Protein AF-A0A6F9ZUI3-F1 (afdb_monomer_lite)

Sequence (89 aa):
EKPDFETIMSTLRMKFTDWEERWNKIKDNEIFEVETKHKPIYISFRGISLEEAKEIIKISTIRGVIPEPLRVAHMIASGVVRGESYGKA

pLDDT: mean 90.23, std 8.72, range [56.69, 97.19]

Secondary structure (DSSP, 8-state):
----HHHHHHHHHHH-TTHHHHHHHHTT---EEE--SSS-EEE--SSS-HHHHHHHHHHT-SSSSS-HHHHHHHHHHHHHHHSS--S--

Structure (mmCIF, N/CA/C/O backbone):
data_AF-A0A6F9ZUI3-F1
#
_entry.id   AF-A0A6F9ZUI3-F1
#
loop_
_atom_site.group_PDB
_atom_site.id
_atom_site.type_symbol
_atom_site.label_atom_id
_atom_site.label_alt_id
_atom_site.label_comp_id
_atom_site.label_asym_id
_atom_site.label_entity_id
_atom_site.label_seq_id
_atom_site.pdbx_PDB_ins_code
_atom_site.Cartn_x
_atom_site.Cartn_y
_atom_site.Cartn_z
_atom_site.occupancy
_atom_site.B_iso_or_equiv
_atom_site.auth_seq_id
_atom_site.auth_comp_id
_atom_site.auth_asym_id
_atom_site.auth_atom_id
_atom_site.pdbx_PDB_model_num
ATOM 1 N N . GLU A 1 1 ? 5.514 1.183 8.360 1.00 83.88 1 GLU A N 1
ATOM 2 C CA . GLU A 1 1 ? 6.261 2.442 8.577 1.00 83.88 1 GLU A CA 1
ATOM 3 C C . GLU A 1 1 ? 5.589 3.547 7.789 1.00 83.88 1 GLU A C 1
ATOM 5 O O . GLU A 1 1 ? 4.899 3.227 6.821 1.00 83.88 1 GLU A O 1
ATOM 10 N N . LYS A 1 2 ? 5.738 4.805 8.215 1.00 87.62 2 LYS A N 1
ATOM 11 C CA . LYS A 1 2 ? 5.149 5.936 7.497 1.00 87.62 2 LYS A CA 1
ATOM 12 C C . LYS A 1 2 ? 5.916 6.160 6.188 1.00 87.62 2 LYS A C 1
ATOM 14 O O . LYS A 1 2 ? 7.144 6.209 6.242 1.00 87.62 2 LYS A O 1
ATOM 19 N N . PRO A 1 3 ? 5.237 6.287 5.037 1.00 89.75 3 PRO A N 1
ATOM 20 C CA . PRO A 1 3 ? 5.910 6.575 3.776 1.00 89.75 3 PRO A CA 1
ATOM 21 C C . PRO A 1 3 ? 6.659 7.911 3.815 1.00 89.75 3 PRO A C 1
ATOM 23 O O . PRO A 1 3 ? 6.097 8.929 4.219 1.00 89.75 3 PRO A O 1
ATOM 26 N N . ASP A 1 4 ? 7.915 7.895 3.369 1.00 93.00 4 ASP A N 1
ATOM 27 C CA . ASP A 1 4 ? 8.733 9.090 3.167 1.00 93.00 4 ASP A CA 1
ATOM 28 C C . ASP A 1 4 ? 8.634 9.536 1.704 1.00 93.00 4 ASP A C 1
ATOM 30 O O . ASP A 1 4 ? 9.261 8.974 0.800 1.00 93.00 4 ASP A O 1
ATOM 34 N N . PHE A 1 5 ? 7.817 10.560 1.479 1.00 91.25 5 PHE A N 1
ATOM 35 C CA . PHE A 1 5 ? 7.566 11.115 0.156 1.00 91.25 5 PHE A CA 1
ATOM 36 C C . PHE A 1 5 ? 8.793 11.787 -0.474 1.00 91.25 5 PHE A C 1
ATOM 38 O O . PHE A 1 5 ? 8.914 11.765 -1.700 1.00 91.25 5 PHE A O 1
ATOM 45 N N . GLU A 1 6 ? 9.722 12.333 0.315 1.00 92.62 6 GLU A N 1
ATOM 46 C CA . GLU A 1 6 ? 10.943 12.956 -0.209 1.00 92.62 6 GLU A CA 1
ATOM 47 C C . GLU A 1 6 ? 11.898 11.890 -0.754 1.00 92.62 6 GLU A C 1
ATOM 49 O O . GLU A 1 6 ? 12.406 11.993 -1.880 1.00 92.62 6 GLU A O 1
ATOM 54 N N . THR A 1 7 ? 12.072 10.806 0.006 1.00 94.31 7 THR A N 1
ATOM 55 C CA . THR A 1 7 ? 12.874 9.653 -0.417 1.00 94.31 7 THR A CA 1
ATOM 56 C C . THR A 1 7 ? 12.258 8.957 -1.635 1.00 94.31 7 THR A C 1
ATOM 58 O O . THR A 1 7 ? 12.974 8.585 -2.572 1.00 94.31 7 THR A O 1
ATOM 61 N N . ILE A 1 8 ? 10.927 8.821 -1.687 1.00 93.56 8 ILE A N 1
ATOM 62 C CA . ILE A 1 8 ? 10.233 8.258 -2.857 1.00 93.56 8 ILE A CA 1
ATOM 63 C C . ILE A 1 8 ? 10.462 9.140 -4.091 1.00 93.56 8 ILE A C 1
ATOM 65 O O . ILE A 1 8 ? 10.879 8.633 -5.133 1.00 93.56 8 ILE A O 1
ATOM 69 N N . MET A 1 9 ? 10.237 10.451 -3.980 1.00 95.06 9 MET A N 1
ATOM 70 C CA . MET A 1 9 ? 10.383 11.391 -5.094 1.00 95.06 9 MET A CA 1
ATOM 71 C C . MET A 1 9 ? 11.814 11.419 -5.649 1.00 95.06 9 MET A C 1
ATOM 73 O O . MET A 1 9 ? 12.016 11.331 -6.863 1.00 95.06 9 MET A O 1
ATOM 77 N N . SER A 1 10 ? 12.816 11.513 -4.771 1.00 96.25 10 SER A N 1
ATOM 78 C CA . SER A 1 10 ? 14.229 11.515 -5.177 1.00 96.25 10 SER A CA 1
ATOM 79 C C . SER A 1 10 ? 14.627 10.207 -5.867 1.00 96.25 10 SER A C 1
ATOM 81 O O . SER A 1 10 ? 15.273 10.234 -6.918 1.00 96.25 10 SER A O 1
ATOM 83 N N . THR A 1 11 ? 14.166 9.063 -5.352 1.00 96.38 11 THR A N 1
ATOM 84 C CA . THR A 1 11 ? 14.412 7.753 -5.968 1.00 96.38 11 THR A CA 1
ATOM 85 C C . THR A 1 11 ? 13.753 7.637 -7.339 1.00 96.38 11 THR A C 1
ATOM 87 O O . THR A 1 11 ? 14.372 7.111 -8.266 1.00 96.38 11 THR A O 1
ATOM 90 N N . LEU A 1 12 ? 12.520 8.133 -7.490 1.00 96.31 12 LEU A N 1
ATOM 91 C CA . LEU A 1 12 ? 11.812 8.104 -8.766 1.00 96.31 12 LEU A CA 1
ATOM 92 C C . LEU A 1 12 ? 12.582 8.876 -9.839 1.00 96.31 12 LEU A C 1
ATOM 94 O O . LEU A 1 12 ? 12.874 8.309 -10.890 1.00 96.31 12 LEU A O 1
ATOM 98 N N . ARG A 1 13 ? 12.984 10.118 -9.535 1.00 96.12 13 ARG A N 1
ATOM 99 C CA . ARG A 1 13 ? 13.782 10.967 -10.438 1.00 96.12 13 ARG A CA 1
ATOM 100 C C . ARG A 1 13 ? 15.093 10.316 -10.869 1.00 96.12 13 ARG A C 1
ATOM 102 O O . ARG A 1 13 ? 15.510 10.485 -12.007 1.00 96.12 13 ARG A O 1
ATOM 109 N N . MET A 1 14 ? 15.744 9.592 -9.960 1.00 97.00 14 MET A N 1
ATOM 110 C CA . MET A 1 14 ? 17.037 8.966 -10.232 1.00 97.00 14 MET A CA 1
ATOM 111 C C . MET A 1 14 ? 16.918 7.677 -11.056 1.00 97.00 14 MET A C 1
ATOM 113 O O . MET A 1 14 ? 17.816 7.368 -11.835 1.00 97.00 14 MET A O 1
ATOM 117 N N . LYS A 1 15 ? 15.850 6.893 -10.858 1.00 96.81 15 LYS A N 1
ATOM 118 C CA . LYS A 1 15 ? 15.755 5.528 -11.402 1.00 96.81 15 LYS A CA 1
ATOM 119 C C . LYS A 1 15 ? 14.883 5.387 -12.646 1.00 96.81 15 LYS A C 1
ATOM 121 O O . LYS A 1 15 ? 14.982 4.358 -13.310 1.00 96.81 15 LYS A O 1
ATOM 126 N N . PHE A 1 16 ? 14.034 6.365 -12.951 1.00 96.69 16 PHE A N 1
ATOM 127 C CA . PHE A 1 16 ? 13.014 6.227 -13.987 1.00 96.69 16 PHE A CA 1
ATOM 128 C C . PHE A 1 16 ? 12.977 7.445 -14.909 1.00 96.69 16 PHE A C 1
ATOM 130 O O . PHE A 1 16 ? 12.987 8.586 -14.456 1.00 96.69 16 PHE A O 1
ATOM 137 N N . THR A 1 17 ? 12.892 7.206 -16.216 1.00 95.69 17 THR A N 1
ATOM 138 C CA . THR A 1 17 ? 12.712 8.269 -17.216 1.00 95.69 17 THR A CA 1
ATOM 139 C C . THR A 1 17 ? 11.282 8.819 -17.212 1.00 95.69 17 THR A C 1
ATOM 141 O O . THR A 1 17 ? 11.080 9.998 -17.475 1.00 95.69 17 THR A O 1
ATOM 144 N N . ASP A 1 18 ? 10.303 7.993 -16.835 1.00 96.69 18 ASP A N 1
ATOM 145 C CA . ASP A 1 18 ? 8.870 8.295 -16.692 1.00 96.69 18 ASP A CA 1
ATOM 146 C C . ASP A 1 18 ? 8.482 8.709 -15.254 1.00 96.69 18 ASP A C 1
ATOM 148 O O . ASP A 1 18 ? 7.334 8.557 -14.828 1.00 96.69 18 ASP A O 1
ATOM 152 N N . TRP A 1 19 ? 9.440 9.208 -14.464 1.00 96.62 19 TRP A N 1
ATOM 153 C CA . TRP A 1 19 ? 9.257 9.465 -13.030 1.00 96.62 19 TRP A CA 1
ATOM 154 C C . TRP A 1 19 ? 8.103 10.425 -12.710 1.00 96.62 19 TRP A C 1
ATOM 156 O O . TRP A 1 19 ? 7.447 10.261 -11.682 1.00 96.62 19 TRP A O 1
ATOM 166 N N . GLU A 1 20 ? 7.840 11.407 -13.572 1.00 95.88 20 GLU A N 1
ATOM 167 C CA . GLU A 1 20 ? 6.803 12.419 -13.358 1.00 95.88 20 GLU A CA 1
ATOM 168 C C . GLU A 1 20 ? 5.397 11.805 -13.400 1.00 95.88 20 GLU A C 1
ATOM 170 O O . GLU A 1 20 ? 4.573 12.063 -12.520 1.00 95.88 20 GLU A O 1
ATOM 175 N N . GLU A 1 21 ? 5.139 10.910 -14.358 1.00 95.62 21 GLU A N 1
ATOM 176 C CA . GLU A 1 21 ? 3.868 10.186 -14.445 1.00 95.62 21 GLU A CA 1
ATOM 177 C C . GLU A 1 21 ? 3.663 9.289 -13.215 1.00 95.62 21 GLU A C 1
ATOM 179 O O . GLU A 1 21 ? 2.575 9.250 -12.633 1.00 95.62 21 GLU A O 1
ATOM 184 N N . ARG A 1 22 ? 4.723 8.599 -12.774 1.00 94.75 22 ARG A N 1
ATOM 185 C CA . ARG A 1 22 ? 4.692 7.757 -11.568 1.00 94.75 22 ARG A CA 1
ATOM 186 C C . ARG A 1 22 ? 4.408 8.579 -10.319 1.00 94.75 22 ARG A C 1
ATOM 188 O O . ARG A 1 22 ? 3.586 8.173 -9.502 1.00 94.75 22 ARG A O 1
ATOM 195 N N . TRP A 1 23 ? 5.056 9.734 -10.185 1.00 95.62 23 TRP A N 1
ATOM 196 C CA . TRP A 1 23 ? 4.853 10.623 -9.049 1.00 95.62 23 TRP A CA 1
ATOM 197 C C . TRP A 1 23 ? 3.424 11.161 -8.991 1.00 95.62 23 TRP A C 1
ATOM 199 O O . TRP A 1 23 ? 2.808 11.152 -7.925 1.00 95.62 23 TRP A O 1
ATOM 209 N N . ASN A 1 24 ? 2.859 11.548 -10.137 1.00 94.56 24 ASN A N 1
ATOM 210 C CA . ASN A 1 24 ? 1.478 12.018 -10.221 1.00 94.56 24 ASN A CA 1
ATOM 211 C C . ASN A 1 24 ? 0.457 10.966 -9.756 1.00 94.56 24 ASN A C 1
ATOM 213 O O . ASN A 1 24 ? -0.581 11.335 -9.224 1.00 94.56 24 ASN A O 1
ATOM 217 N N . LYS A 1 25 ? 0.756 9.666 -9.875 1.00 91.25 25 LYS A N 1
ATOM 218 C CA . LYS A 1 25 ? -0.104 8.587 -9.346 1.00 91.25 25 LYS A CA 1
ATOM 219 C C . LYS A 1 25 ? 0.007 8.398 -7.828 1.00 91.25 25 LYS A C 1
ATOM 221 O O . LYS A 1 25 ? -0.847 7.745 -7.234 1.00 91.25 25 LYS A O 1
ATOM 226 N N . ILE A 1 26 ? 1.073 8.905 -7.209 1.00 92.00 26 ILE A N 1
ATOM 227 C CA . ILE A 1 26 ? 1.401 8.657 -5.799 1.00 92.00 26 ILE A CA 1
ATO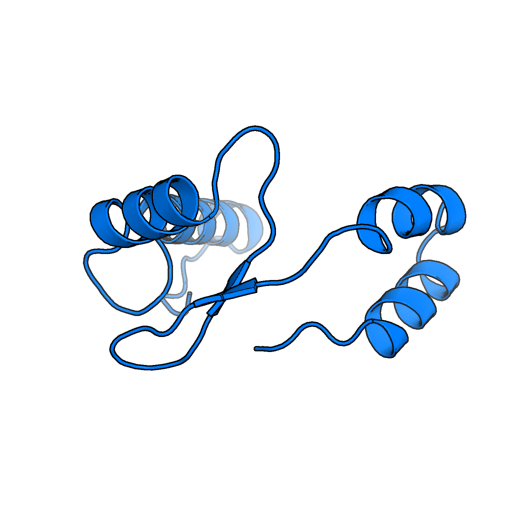M 228 C C . ILE A 1 26 ? 1.04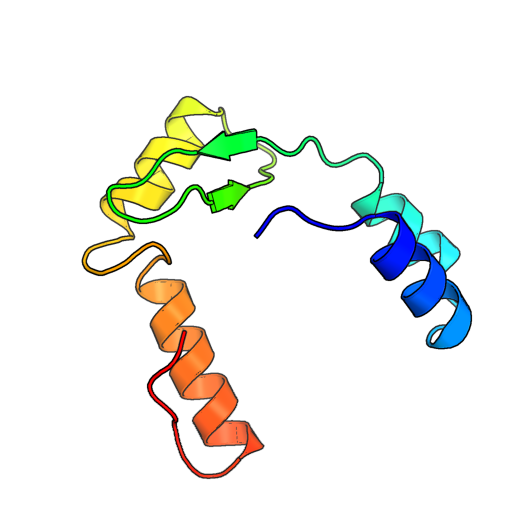0 9.855 -4.922 1.00 92.00 26 ILE A C 1
ATOM 230 O O . ILE A 1 26 ? 0.467 9.662 -3.853 1.00 92.00 26 ILE A O 1
ATOM 234 N N . LYS A 1 27 ? 1.383 11.068 -5.368 1.00 89.56 27 LYS A N 1
ATOM 235 C CA . LYS A 1 27 ? 1.373 12.297 -4.558 1.00 89.56 27 LYS A CA 1
ATOM 236 C C . LYS A 1 27 ? -0.001 12.670 -3.987 1.00 89.56 27 LYS A C 1
ATOM 238 O O . LYS A 1 27 ? -0.062 13.263 -2.919 1.00 89.56 27 LYS A O 1
ATOM 243 N N . ASP A 1 28 ? -1.071 12.312 -4.695 1.00 87.56 28 ASP A N 1
ATOM 244 C CA . ASP A 1 28 ? -2.446 12.690 -4.349 1.00 87.56 28 ASP A CA 1
ATOM 245 C C . ASP A 1 28 ? -3.144 11.628 -3.477 1.00 87.56 28 ASP A C 1
ATOM 247 O O . ASP A 1 28 ? -4.316 11.771 -3.137 1.00 87.56 28 ASP A O 1
ATOM 251 N N . ASN A 1 29 ? -2.448 10.541 -3.117 1.00 89.44 29 ASN A N 1
ATOM 252 C CA . ASN A 1 29 ? -3.020 9.517 -2.250 1.00 89.44 29 ASN A CA 1
ATOM 253 C C . ASN A 1 29 ? -3.024 9.992 -0.799 1.00 89.44 29 ASN A C 1
ATOM 255 O O . ASN A 1 29 ? -1.970 10.163 -0.182 1.00 89.44 29 ASN A O 1
ATOM 259 N N . GLU A 1 30 ? -4.220 10.120 -0.234 1.00 90.94 30 GLU A N 1
ATOM 260 C CA . GLU A 1 30 ? -4.383 10.331 1.195 1.00 90.94 30 GLU A CA 1
ATOM 261 C C . GLU A 1 30 ? -3.947 9.078 1.964 1.00 90.94 30 GLU A C 1
ATOM 263 O O . GLU A 1 30 ? -4.309 7.946 1.622 1.00 90.94 30 GLU A O 1
ATOM 268 N N . ILE A 1 31 ? -3.122 9.292 2.990 1.00 93.62 31 ILE A N 1
ATOM 269 C CA . ILE A 1 31 ? -2.604 8.227 3.840 1.00 93.62 31 ILE A CA 1
ATOM 270 C C . ILE A 1 31 ? -3.331 8.272 5.173 1.00 93.62 31 ILE A C 1
ATOM 272 O O . ILE A 1 31 ? -3.247 9.253 5.910 1.00 93.62 31 ILE A O 1
ATOM 276 N N . PHE A 1 32 ? -3.946 7.150 5.516 1.00 93.88 32 PHE A N 1
ATOM 277 C CA . PHE A 1 32 ? 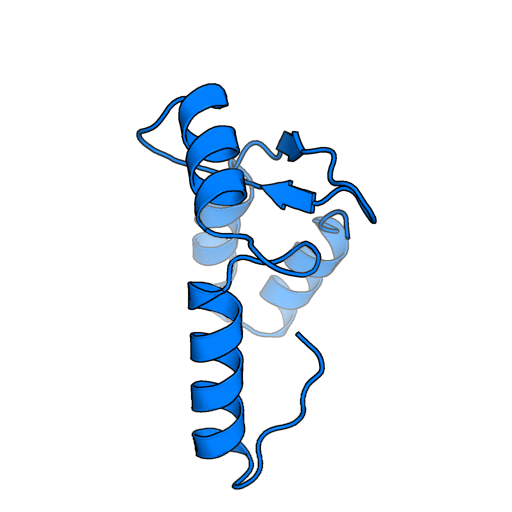-4.608 6.939 6.789 1.00 93.88 32 PHE A CA 1
ATOM 278 C C . PHE A 1 32 ? -3.760 6.040 7.675 1.00 93.88 32 PHE A C 1
ATOM 280 O O . PHE A 1 32 ? -3.283 4.986 7.249 1.00 93.88 32 PHE A O 1
ATOM 287 N N . GLU A 1 33 ? -3.591 6.452 8.926 1.00 93.94 33 GLU A N 1
ATOM 288 C CA . GLU A 1 33 ? -2.997 5.610 9.955 1.00 93.94 33 GLU A CA 1
ATOM 289 C C . GLU A 1 33 ? -4.078 4.716 10.569 1.00 93.94 33 GLU A C 1
ATOM 291 O O . GLU A 1 33 ? -5.135 5.184 11.002 1.00 93.94 33 GLU A O 1
ATOM 296 N N . VAL A 1 34 ? -3.824 3.410 10.580 1.00 90.12 34 VAL A N 1
ATOM 297 C CA . VAL A 1 34 ? -4.694 2.410 11.195 1.00 90.12 34 VAL A CA 1
ATOM 298 C C . VAL A 1 34 ? -3.926 1.733 12.315 1.00 90.12 34 VAL A C 1
ATOM 300 O O . VAL A 1 34 ? -2.906 1.075 12.094 1.00 90.12 34 VAL A O 1
ATOM 303 N N . GLU A 1 35 ? -4.435 1.892 13.530 1.00 85.81 35 GLU A N 1
ATOM 304 C CA . GLU A 1 35 ? -3.885 1.223 14.698 1.00 85.81 35 GLU A CA 1
ATOM 305 C C . GLU A 1 35 ? -4.091 -0.291 14.603 1.00 85.81 35 GLU A C 1
ATOM 307 O O . GLU A 1 35 ? -5.150 -0.789 14.215 1.00 85.81 35 GLU A O 1
ATOM 312 N N . THR A 1 36 ? -3.063 -1.039 14.992 1.00 81.38 36 THR A N 1
ATOM 313 C CA . THR A 1 36 ? -3.135 -2.494 15.133 1.00 81.38 36 THR A CA 1
ATOM 314 C C . THR A 1 36 ? -2.625 -2.889 16.514 1.00 81.38 36 THR A C 1
ATOM 316 O O . THR A 1 36 ? -2.024 -2.083 17.221 1.00 81.38 36 THR A O 1
ATOM 319 N N . LYS A 1 37 ? -2.795 -4.161 16.892 1.00 76.56 37 LYS A N 1
ATOM 320 C CA . LYS A 1 37 ? -2.326 -4.688 18.186 1.00 76.56 37 LYS A CA 1
ATOM 321 C C . LYS A 1 37 ? -0.812 -4.564 18.416 1.00 76.56 37 LYS A C 1
ATOM 323 O O . LYS A 1 37 ? -0.373 -4.715 19.551 1.00 76.56 37 LYS A O 1
ATOM 328 N N . HIS A 1 38 ? -0.017 -4.356 17.365 1.00 76.81 38 HIS A N 1
ATOM 329 C CA . HIS A 1 38 ? 1.445 -4.327 17.462 1.00 76.81 38 HIS A CA 1
ATOM 330 C C . HIS A 1 38 ? 2.042 -2.994 17.012 1.00 76.81 38 HIS A C 1
ATOM 332 O O . HIS A 1 38 ? 2.738 -2.342 17.783 1.00 76.81 38 HIS A O 1
ATOM 338 N N . LYS A 1 39 ? 1.817 -2.610 15.752 1.00 85.00 39 LYS A N 1
ATOM 339 C CA . LYS A 1 39 ? 2.347 -1.376 15.158 1.00 85.00 39 LYS A CA 1
ATOM 340 C C . LYS A 1 39 ? 1.305 -0.751 14.238 1.00 85.00 39 LYS A C 1
ATOM 342 O O . LYS A 1 39 ? 0.637 -1.504 13.524 1.00 85.00 39 LYS A O 1
ATOM 347 N N . PRO A 1 40 ? 1.183 0.582 14.199 1.00 89.69 40 PRO A N 1
ATOM 348 C CA . PRO A 1 40 ? 0.308 1.217 13.234 1.00 89.69 40 PRO A CA 1
ATOM 349 C C . PRO A 1 40 ? 0.760 0.880 11.812 1.00 89.69 40 PRO A C 1
ATOM 351 O O . PRO A 1 40 ? 1.959 0.776 11.511 1.00 89.69 40 PRO A O 1
ATOM 354 N N . ILE A 1 41 ? -0.222 0.694 10.941 1.00 92.12 41 ILE A N 1
ATOM 355 C CA . ILE A 1 41 ? -0.014 0.555 9.505 1.00 92.12 41 ILE A CA 1
ATOM 356 C C . ILE A 1 41 ? -0.567 1.791 8.807 1.00 92.12 41 ILE A C 1
ATOM 358 O O . ILE A 1 41 ? -1.506 2.425 9.281 1.00 92.12 41 ILE A O 1
ATOM 362 N N . TYR A 1 42 ? 0.031 2.124 7.671 1.00 93.25 42 TYR A N 1
ATOM 363 C CA . TYR A 1 42 ? -0.362 3.265 6.858 1.00 93.25 42 TYR A CA 1
ATOM 364 C C . TYR A 1 42 ? -0.979 2.739 5.575 1.00 93.25 42 TYR A C 1
ATOM 366 O O . TYR A 1 42 ? -0.360 1.920 4.893 1.00 93.25 42 TYR A O 1
ATOM 374 N N . ILE A 1 43 ? -2.194 3.184 5.272 1.00 93.69 43 ILE A N 1
ATOM 375 C CA . ILE A 1 43 ? -2.961 2.698 4.129 1.00 93.69 43 ILE A CA 1
ATOM 376 C C . ILE A 1 43 ? -3.440 3.854 3.267 1.00 93.69 43 ILE A C 1
ATOM 378 O O . ILE A 1 43 ? -3.746 4.936 3.760 1.00 93.69 43 ILE A O 1
ATOM 382 N N . SER A 1 44 ? -3.559 3.580 1.978 1.00 94.25 44 SER A N 1
ATOM 383 C CA . SER A 1 44 ? -4.386 4.342 1.056 1.00 94.25 44 SER A CA 1
ATOM 384 C C . SER A 1 44 ? -5.384 3.378 0.421 1.00 94.25 44 SER A C 1
ATOM 386 O O . SER A 1 44 ? -5.110 2.185 0.265 1.00 94.25 44 SER A O 1
ATOM 388 N N . PHE A 1 45 ? -6.569 3.873 0.092 1.00 94.31 45 PHE A N 1
ATOM 389 C CA . PHE A 1 45 ? -7.626 3.083 -0.531 1.00 94.31 45 PHE A CA 1
ATOM 390 C C . PHE A 1 45 ? -8.392 3.952 -1.524 1.00 94.31 45 PHE A C 1
ATOM 392 O O . PHE A 1 45 ? -8.350 5.180 -1.470 1.00 94.31 45 PHE A O 1
ATOM 399 N N . ARG A 1 46 ? -9.080 3.309 -2.467 1.00 94.19 46 ARG A N 1
ATOM 400 C CA . ARG A 1 46 ? -9.874 3.992 -3.487 1.00 94.19 46 ARG A CA 1
ATOM 401 C C . ARG A 1 46 ? -11.128 3.186 -3.781 1.00 94.19 46 ARG A C 1
ATOM 403 O O . ARG A 1 46 ? -11.047 1.979 -3.976 1.00 94.19 46 ARG A O 1
ATOM 410 N N . GLY A 1 47 ? -12.266 3.872 -3.854 1.00 95.69 47 GLY A N 1
ATOM 411 C CA . GLY A 1 47 ? -13.552 3.254 -4.189 1.00 95.69 47 GLY A CA 1
ATOM 412 C C . GLY A 1 47 ? -14.259 2.555 -3.025 1.00 95.69 47 GLY A C 1
ATOM 413 O O . GLY A 1 47 ? -15.257 1.891 -3.268 1.00 95.69 47 GLY A O 1
ATOM 414 N N . ILE A 1 48 ? -13.764 2.717 -1.796 1.00 96.8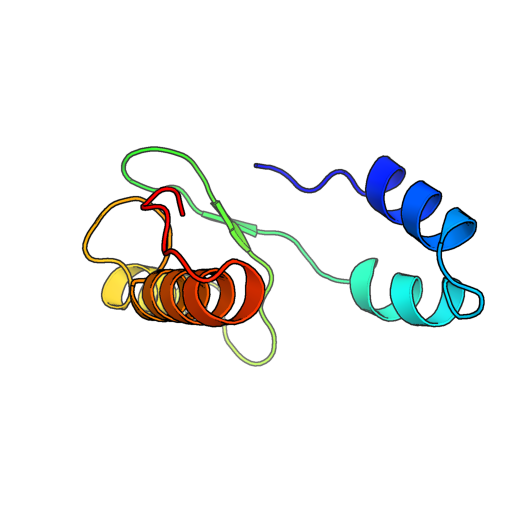1 48 ILE A N 1
ATOM 415 C CA . ILE A 1 48 ? -14.381 2.239 -0.550 1.00 96.81 48 ILE A CA 1
ATOM 416 C C . ILE A 1 48 ? -14.231 3.314 0.532 1.00 96.81 48 ILE A C 1
ATOM 418 O O . ILE A 1 48 ? -13.441 4.246 0.368 1.00 96.81 48 ILE A O 1
ATOM 422 N N . SER A 1 49 ? -14.981 3.190 1.621 1.00 96.81 49 SER A N 1
ATOM 423 C CA . SER A 1 49 ? -14.851 4.021 2.823 1.00 96.81 49 SER A CA 1
ATOM 424 C C . SER A 1 49 ? -13.673 3.590 3.709 1.00 96.81 49 SER A C 1
ATOM 426 O O . SER A 1 49 ? -13.135 2.485 3.580 1.00 96.81 49 SER A O 1
ATOM 428 N N . LEU A 1 50 ? -13.277 4.462 4.642 1.00 95.19 50 LEU A N 1
ATOM 429 C CA . LEU A 1 50 ? -12.224 4.164 5.617 1.00 95.19 50 LEU A CA 1
ATOM 430 C C . LEU A 1 50 ? -12.618 2.992 6.525 1.00 95.19 50 LEU A C 1
ATOM 432 O O . LEU A 1 50 ? -11.780 2.163 6.876 1.00 95.19 50 LEU A O 1
ATOM 436 N N . GLU A 1 51 ? -13.889 2.922 6.909 1.00 95.81 51 GLU A N 1
ATOM 437 C CA . GLU A 1 51 ? -14.461 1.878 7.754 1.00 95.81 51 GLU A CA 1
ATOM 438 C C . GLU A 1 51 ? -14.414 0.521 7.047 1.00 95.81 51 GLU A C 1
ATOM 440 O O . GLU A 1 51 ? -13.963 -0.462 7.636 1.00 95.81 51 GLU A O 1
ATOM 445 N N . GLU A 1 52 ? -14.796 0.480 5.768 1.00 97.19 52 GLU A N 1
ATOM 446 C CA . GLU A 1 52 ? -14.683 -0.722 4.938 1.00 97.19 52 GLU A CA 1
ATOM 447 C C . GLU A 1 52 ? -13.224 -1.154 4.780 1.00 97.19 52 GLU A C 1
ATOM 449 O O . GLU A 1 52 ? -12.911 -2.329 4.960 1.00 97.19 52 GLU A O 1
ATOM 454 N N . ALA A 1 53 ? -12.309 -0.216 4.508 1.00 95.75 53 ALA A N 1
ATOM 455 C CA . ALA A 1 53 ? -10.885 -0.520 4.398 1.00 95.75 53 ALA A CA 1
ATOM 456 C C . ALA A 1 53 ? -10.330 -1.124 5.701 1.00 95.75 53 ALA A C 1
ATOM 458 O O . ALA A 1 53 ? -9.627 -2.137 5.670 1.00 95.75 53 ALA A O 1
ATOM 459 N N . LYS A 1 54 ? -10.687 -0.540 6.853 1.00 94.19 54 LYS A N 1
ATOM 460 C CA . LYS A 1 54 ? -10.307 -1.046 8.180 1.00 94.19 54 LYS A CA 1
ATOM 461 C C . LYS A 1 54 ? -10.861 -2.445 8.437 1.00 94.19 54 LYS A C 1
ATOM 463 O O . LYS A 1 54 ? -10.118 -3.301 8.918 1.00 94.19 54 LYS A O 1
ATOM 468 N N . GLU A 1 55 ? -12.127 -2.694 8.110 1.00 95.56 55 GLU A N 1
ATOM 469 C CA . GLU A 1 55 ? -12.734 -4.012 8.307 1.00 95.56 55 GLU A CA 1
ATOM 470 C C . GLU A 1 55 ? -12.105 -5.059 7.383 1.00 95.56 55 GLU A C 1
ATOM 472 O O . GLU A 1 55 ? -11.736 -6.127 7.864 1.00 95.56 55 GLU A O 1
ATOM 477 N N . ILE A 1 56 ? -11.870 -4.740 6.102 1.00 95.25 56 ILE A N 1
ATOM 478 C CA . ILE A 1 56 ? -11.175 -5.631 5.156 1.00 95.25 56 ILE A CA 1
ATOM 479 C C . ILE A 1 56 ? -9.806 -6.028 5.707 1.00 95.25 56 ILE A C 1
ATOM 481 O O . ILE A 1 56 ? -9.472 -7.213 5.737 1.00 95.25 56 ILE A O 1
ATOM 485 N N . ILE A 1 57 ? -9.013 -5.062 6.172 1.00 93.31 57 ILE A N 1
ATOM 486 C CA . ILE A 1 57 ? -7.697 -5.341 6.758 1.00 93.31 57 ILE A CA 1
ATOM 487 C C . ILE A 1 57 ? -7.836 -6.245 7.979 1.00 93.31 57 ILE A C 1
ATOM 489 O O . ILE A 1 57 ? -7.105 -7.224 8.101 1.00 93.31 57 ILE A O 1
ATOM 493 N N . LYS A 1 58 ? -8.783 -5.950 8.869 1.00 91.81 58 LYS A N 1
ATOM 494 C CA . LYS A 1 58 ? -8.996 -6.709 10.101 1.00 91.81 58 LYS A CA 1
ATOM 495 C C . LYS A 1 58 ? -9.407 -8.158 9.832 1.00 91.81 58 LYS A C 1
ATOM 497 O O . LYS A 1 58 ? -8.827 -9.052 10.438 1.00 91.81 58 LYS A O 1
ATOM 502 N N . ILE A 1 59 ? -10.366 -8.411 8.937 1.00 95.00 59 ILE A N 1
ATOM 503 C CA . ILE A 1 59 ? -10.817 -9.783 8.625 1.00 95.00 59 ILE A CA 1
ATOM 504 C C . ILE A 1 59 ? -9.766 -10.576 7.849 1.00 95.00 59 ILE A C 1
ATOM 506 O O . ILE A 1 59 ? -9.718 -11.800 7.944 1.00 95.00 59 ILE A O 1
ATOM 510 N N . SER A 1 60 ? -8.927 -9.881 7.081 1.00 94.75 60 SER A N 1
ATOM 511 C CA . SER A 1 60 ? -7.865 -10.492 6.285 1.00 94.75 60 SER A CA 1
ATOM 512 C C . SER A 1 60 ? -6.529 -10.572 7.015 1.00 94.75 60 SER A C 1
ATOM 514 O O . SER A 1 60 ? -5.568 -10.972 6.370 1.00 94.75 60 SER A O 1
ATOM 516 N N . THR A 1 61 ? -6.470 -10.190 8.301 1.00 92.12 61 THR A N 1
ATOM 517 C CA . THR A 1 61 ? -5.278 -10.257 9.161 1.00 92.12 61 THR A CA 1
ATOM 518 C C . THR A 1 61 ? -5.551 -11.131 10.391 1.00 92.12 61 THR A C 1
ATOM 520 O O . THR A 1 61 ? -6.214 -10.726 11.343 1.00 92.12 61 THR A O 1
ATOM 523 N N . ILE A 1 62 ? -4.983 -12.330 10.405 1.00 90.31 62 ILE A N 1
ATOM 524 C CA . ILE A 1 62 ? -5.052 -13.336 11.468 1.00 90.31 62 ILE A CA 1
ATOM 525 C C . ILE A 1 62 ? -3.833 -13.197 12.391 1.00 90.31 62 ILE A C 1
ATOM 527 O O . ILE A 1 62 ? -3.968 -13.275 13.615 1.00 90.31 62 ILE A O 1
ATOM 531 N N . ARG A 1 63 ? -2.628 -12.993 11.836 1.00 86.81 63 ARG A N 1
ATOM 532 C CA . ARG A 1 63 ? -1.365 -12.880 12.586 1.00 86.81 63 ARG A CA 1
ATOM 533 C C . ARG A 1 63 ? -0.525 -11.687 12.131 1.00 86.81 63 ARG A C 1
ATOM 535 O O . ARG A 1 63 ? -0.180 -11.550 10.962 1.00 86.81 63 ARG A O 1
ATOM 542 N N . GLY A 1 64 ? -0.067 -10.897 13.101 1.00 87.50 64 GLY A N 1
ATOM 543 C CA . GLY A 1 64 ? 0.784 -9.735 12.851 1.00 87.50 64 GLY A CA 1
ATOM 544 C C . GLY A 1 64 ? -0.024 -8.512 12.421 1.00 87.50 64 GLY A C 1
AT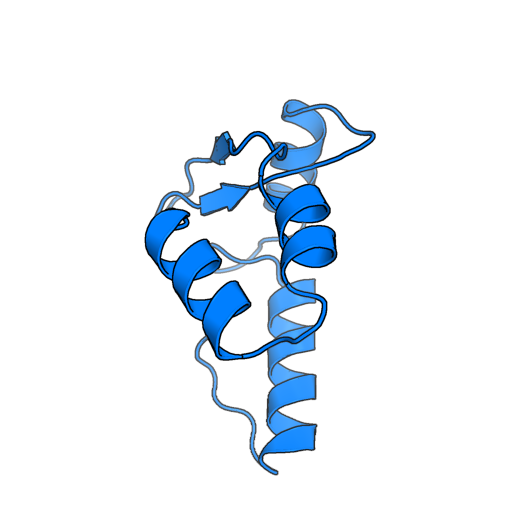OM 545 O O . GLY A 1 64 ? -1.095 -8.263 12.967 1.00 87.50 64 GLY A O 1
ATOM 546 N N . VAL A 1 65 ? 0.531 -7.724 11.497 1.00 88.69 65 VAL A N 1
ATOM 547 C CA . VAL A 1 65 ? -0.048 -6.440 11.047 1.00 88.69 65 VAL A CA 1
ATOM 548 C C . VAL A 1 65 ? -0.348 -6.397 9.546 1.00 88.69 65 VAL A C 1
ATOM 550 O O . VAL A 1 65 ? -0.879 -5.406 9.061 1.00 88.69 65 VAL A O 1
ATOM 553 N N . ILE A 1 66 ? 0.025 -7.447 8.809 1.00 90.56 66 ILE A N 1
ATOM 554 C CA . ILE A 1 66 ? -0.113 -7.530 7.352 1.00 90.56 66 ILE A CA 1
ATOM 555 C C . ILE A 1 66 ? -1.130 -8.624 7.018 1.00 90.56 66 ILE A C 1
ATOM 557 O O . ILE A 1 66 ? -0.960 -9.738 7.525 1.00 90.56 66 ILE A O 1
ATOM 561 N N . PRO A 1 67 ? -2.103 -8.354 6.130 1.00 93.19 67 PRO A N 1
ATOM 562 C CA . PRO A 1 67 ? -3.069 -9.348 5.683 1.00 93.19 67 PRO A CA 1
ATOM 563 C C . PRO A 1 67 ? -2.442 -10.661 5.193 1.00 93.19 67 PRO A C 1
ATOM 565 O O . PRO A 1 67 ? -1.485 -10.638 4.411 1.00 93.19 67 PRO A O 1
ATOM 568 N N . GLU A 1 68 ? -3.000 -11.816 5.571 1.00 95.19 68 GLU A N 1
ATOM 569 C CA . GLU A 1 68 ? -2.522 -13.132 5.121 1.00 95.19 68 GLU A CA 1
ATOM 570 C C . GLU A 1 68 ? -2.420 -13.260 3.600 1.00 95.19 68 GLU A C 1
ATOM 572 O O . GLU A 1 68 ? -1.404 -13.796 3.150 1.00 95.19 68 GLU A O 1
ATOM 577 N N . PRO A 1 69 ? -3.369 -12.753 2.783 1.00 95.75 69 PRO A N 1
ATOM 578 C CA . PRO A 1 69 ? -3.229 -12.812 1.330 1.00 95.75 69 PRO A CA 1
ATOM 579 C C . PRO A 1 69 ? -1.951 -12.124 0.828 1.00 95.75 69 PRO A C 1
ATOM 581 O O . PRO A 1 69 ? -1.270 -12.649 -0.054 1.00 95.75 69 PRO A O 1
ATOM 584 N N . LEU A 1 70 ? -1.568 -10.992 1.432 1.00 94.50 70 LEU A N 1
ATOM 585 C CA . LEU A 1 70 ? -0.325 -10.291 1.097 1.00 94.50 70 LEU A CA 1
ATOM 586 C C . LEU A 1 70 ? 0.910 -11.051 1.592 1.00 94.50 70 LEU A C 1
ATOM 588 O O . LEU A 1 70 ? 1.914 -11.115 0.882 1.00 94.50 70 LEU A O 1
ATOM 592 N N . ARG A 1 71 ? 0.838 -11.680 2.773 1.00 93.06 71 ARG A N 1
ATOM 593 C CA . ARG A 1 71 ? 1.922 -12.538 3.283 1.00 93.06 71 ARG A CA 1
ATOM 594 C C . ARG A 1 71 ? 2.176 -13.730 2.357 1.00 93.06 71 ARG A C 1
ATOM 596 O O . ARG A 1 71 ? 3.328 -14.016 2.037 1.00 93.06 71 ARG A O 1
ATOM 603 N N . VAL A 1 72 ? 1.115 -14.393 1.894 1.00 93.94 72 VAL A N 1
ATOM 604 C CA . VAL A 1 72 ? 1.207 -15.514 0.946 1.00 93.94 72 VAL A CA 1
ATOM 605 C C . VAL A 1 72 ? 1.789 -15.044 -0.385 1.00 93.94 72 VAL A C 1
ATOM 607 O O . VAL A 1 72 ? 2.721 -15.668 -0.890 1.00 93.94 72 VAL A O 1
ATOM 610 N N . ALA A 1 73 ? 1.319 -13.911 -0.919 1.00 95.06 73 ALA A N 1
ATOM 611 C CA . ALA A 1 73 ? 1.879 -13.329 -2.137 1.00 95.06 73 ALA A CA 1
ATOM 612 C C . ALA A 1 73 ? 3.387 -13.047 -2.000 1.00 95.06 73 ALA A C 1
ATOM 614 O O . ALA A 1 73 ? 4.160 -13.382 -2.898 1.00 95.06 73 ALA A O 1
ATOM 615 N N . HIS A 1 74 ? 3.824 -12.508 -0.857 1.00 90.38 74 HIS A N 1
ATOM 616 C CA . HIS A 1 74 ? 5.242 -12.288 -0.571 1.00 90.38 74 HIS A CA 1
ATOM 617 C C . HIS A 1 74 ? 6.048 -13.598 -0.521 1.00 90.38 74 HIS A C 1
ATOM 619 O O . HIS A 1 74 ? 7.136 -13.680 -1.099 1.00 90.38 74 HIS A O 1
ATOM 625 N N . MET A 1 75 ? 5.525 -14.639 0.134 1.00 90.88 75 MET A N 1
ATOM 626 C CA . MET A 1 75 ? 6.175 -15.955 0.190 1.00 90.88 75 MET A CA 1
ATOM 627 C C . MET A 1 75 ? 6.339 -16.570 -1.203 1.00 90.88 75 MET A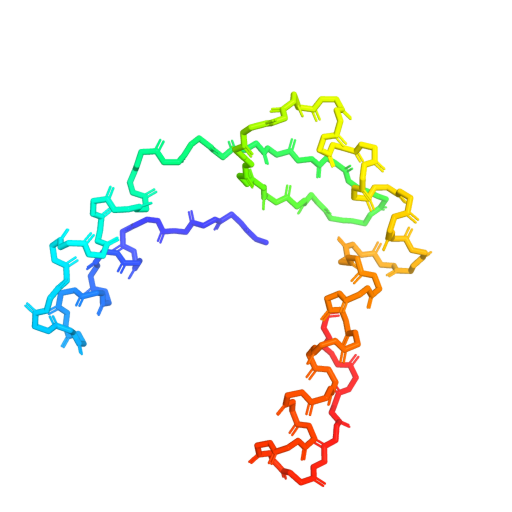 C 1
ATOM 629 O O . MET A 1 75 ? 7.414 -17.071 -1.524 1.00 90.88 75 MET A O 1
ATOM 633 N N . ILE A 1 76 ? 5.309 -16.481 -2.047 1.00 92.62 76 ILE A N 1
ATOM 634 C CA . ILE A 1 76 ? 5.366 -16.976 -3.427 1.00 92.62 76 ILE A CA 1
ATOM 635 C C . ILE A 1 76 ? 6.392 -16.176 -4.232 1.00 92.62 76 ILE A C 1
ATOM 637 O O . ILE A 1 76 ? 7.286 -16.762 -4.835 1.00 92.62 76 ILE A O 1
ATOM 641 N N . ALA A 1 77 ? 6.310 -14.842 -4.214 1.00 92.75 77 ALA A N 1
ATOM 642 C CA . ALA A 1 77 ? 7.217 -13.988 -4.978 1.00 92.75 77 ALA A CA 1
ATOM 643 C C . ALA A 1 77 ? 8.684 -14.191 -4.569 1.00 92.75 77 ALA A C 1
ATOM 645 O O . ALA A 1 77 ? 9.557 -14.292 -5.430 1.00 92.75 77 ALA A O 1
ATOM 646 N N . SER A 1 78 ? 8.963 -14.293 -3.265 1.00 90.44 78 SER A N 1
ATOM 647 C CA . SER A 1 78 ? 10.317 -14.567 -2.771 1.00 90.44 78 SER A CA 1
ATOM 648 C C . SER A 1 78 ? 10.810 -15.955 -3.178 1.00 90.44 78 SER A C 1
ATOM 650 O O . SER A 1 78 ? 11.931 -16.054 -3.671 1.00 90.44 78 SER A O 1
ATOM 652 N N . GLY A 1 79 ? 9.967 -16.988 -3.077 1.00 91.25 79 GLY A N 1
ATOM 653 C CA . GLY A 1 79 ? 10.293 -18.333 -3.554 1.00 91.25 79 GLY A CA 1
ATOM 654 C C . GLY A 1 79 ? 10.603 -18.374 -5.054 1.00 91.25 79 GLY A C 1
ATOM 655 O O . GLY A 1 79 ? 11.580 -18.996 -5.456 1.00 91.25 79 GLY A O 1
ATOM 656 N N . VAL A 1 80 ? 9.839 -17.647 -5.878 1.00 92.06 80 VAL A N 1
ATOM 657 C CA . VAL A 1 80 ? 10.065 -17.562 -7.333 1.00 92.06 80 VAL A CA 1
ATOM 658 C C . VAL A 1 80 ? 11.355 -16.808 -7.670 1.00 92.06 80 VAL A C 1
ATOM 660 O O . VAL A 1 80 ? 12.111 -17.248 -8.530 1.00 92.06 80 VAL A O 1
ATOM 663 N N . VAL A 1 81 ? 11.623 -15.675 -7.014 1.00 90.50 81 VAL A N 1
ATOM 664 C CA . VAL A 1 81 ? 12.764 -14.806 -7.360 1.00 90.50 81 VAL A CA 1
ATOM 665 C C . VAL A 1 81 ? 14.082 -15.303 -6.764 1.00 90.50 81 VAL A C 1
ATOM 667 O O . VAL A 1 81 ? 15.130 -15.142 -7.385 1.00 90.50 81 VAL A O 1
ATOM 670 N N . ARG A 1 82 ? 14.059 -15.861 -5.549 1.00 85.81 82 ARG A N 1
ATOM 671 C CA . ARG A 1 82 ? 15.268 -16.227 -4.791 1.00 85.81 82 ARG A CA 1
ATOM 672 C C . ARG A 1 82 ? 15.491 -17.735 -4.674 1.00 85.81 82 ARG A C 1
ATOM 674 O O . ARG A 1 82 ? 16.530 -18.129 -4.162 1.00 85.81 82 ARG A O 1
ATOM 681 N N . GLY A 1 83 ? 14.540 -18.566 -5.109 1.00 78.12 83 GLY A N 1
ATOM 682 C CA . GLY A 1 83 ? 14.591 -20.026 -4.959 1.00 78.12 83 GLY A CA 1
ATOM 683 C C . GLY A 1 83 ? 14.289 -20.531 -3.542 1.00 78.12 83 GLY A C 1
ATOM 684 O O . GLY A 1 83 ? 14.148 -21.732 -3.340 1.00 78.12 83 GLY A O 1
ATOM 685 N N . GLU A 1 84 ? 14.146 -19.630 -2.567 1.00 71.12 84 GLU A N 1
ATOM 686 C CA . GLU A 1 84 ? 13.851 -19.931 -1.166 1.00 71.12 84 GLU A CA 1
ATOM 687 C C . GLU A 1 84 ? 12.900 -18.873 -0.591 1.00 71.12 84 GLU A C 1
ATOM 689 O O . GLU A 1 84 ? 13.023 -17.677 -0.875 1.00 71.12 84 GLU A O 1
ATOM 694 N N . SER A 1 85 ? 11.956 -19.295 0.253 1.00 67.62 85 SER A N 1
ATOM 695 C CA . SER A 1 85 ? 11.063 -18.377 0.967 1.00 67.62 85 SER A CA 1
ATOM 696 C C . SER A 1 85 ? 11.630 -18.024 2.346 1.00 67.62 85 SER A C 1
ATOM 698 O O . SER A 1 85 ? 11.875 -18.920 3.153 1.00 67.62 85 SER A O 1
ATOM 700 N N . TYR A 1 86 ? 11.753 -16.732 2.663 1.00 63.22 86 TYR A N 1
ATOM 701 C CA . TYR A 1 86 ? 12.119 -16.252 4.004 1.00 63.22 86 TYR A CA 1
ATOM 702 C C . TYR A 1 86 ? 10.879 -15.695 4.724 1.00 63.22 86 TYR A C 1
ATOM 704 O O . TYR A 1 86 ? 10.104 -14.936 4.152 1.00 63.22 86 TYR A O 1
ATOM 712 N N . GLY A 1 87 ? 10.681 -16.051 5.997 1.00 58.16 87 GLY A N 1
ATOM 713 C CA . GLY A 1 87 ? 9.435 -15.801 6.744 1.00 58.16 87 GLY A CA 1
ATOM 714 C C . GLY A 1 87 ? 9.206 -14.384 7.296 1.00 58.16 87 GLY A C 1
ATOM 715 O O . GLY A 1 87 ? 8.400 -14.229 8.214 1.00 58.16 87 GLY A O 1
ATOM 716 N N . LYS A 1 88 ? 9.904 -13.355 6.799 1.00 56.69 88 LYS A N 1
ATOM 717 C CA . LYS A 1 88 ? 9.775 -11.973 7.300 1.00 56.69 88 LYS A CA 1
ATOM 718 C C . LYS A 1 88 ? 9.007 -11.100 6.303 1.00 56.69 88 LYS A C 1
ATOM 720 O O . LYS A 1 88 ? 9.617 -10.425 5.483 1.00 56.69 88 LYS A O 1
ATOM 725 N N . ALA A 1 89 ? 7.682 -11.142 6.423 1.00 57.88 89 ALA A N 1
ATOM 726 C CA . ALA A 1 89 ? 6.746 -10.148 5.895 1.00 57.88 89 ALA A CA 1
ATOM 727 C C . ALA A 1 89 ? 6.131 -9.378 7.064 1.00 57.88 89 ALA A C 1
ATOM 729 O O . ALA A 1 89 ? 5.807 -10.059 8.074 1.00 57.88 89 ALA A O 1
#

Foldseek 3Di:
DDDDLVVLLVCLVVPDPCSVVVNVVPVPFDWDWDDDPPDIDIDGDPPDDPVVVNVVQVVQCPDDRGGPVVQVVQQVVCCVPPVHGDNDD

Radius of gyration: 15.6 Å; chains: 1; bounding box: 32×33×35 Å